Protein AF-A0A7C5PF82-F1 (afdb_monomer)

Solvent-accessible surface area (backbone atoms only — not comparable to full-atom values): 2463 Å² total; per-residue (Å²): 138,89,85,50,71,68,55,53,53,53,49,48,40,26,65,74,58,75,29,55,59,61,27,9,62,75,68,75,47,54,42,69,60,46,54,53,53,61,74,72,107

Sequence (41 aa):
MHLTLRQLTLFEAVARHLSYTRAAEELHLSQPAVSMQIRQL

pLDDT: mean 94.96, std 6.62, range [61.31, 98.62]

Nearest PDB structures (foldseek):
  4pzj-assembly1_A-2  TM=9.861E-01  e=6.219E-02  Eggerthella lenta DSM 2243
  3hhg-assembly1_D  TM=9.120E-01  e=1.201E-01  Neisseria meningitidis serogroup B
  4ldz-assembly1_B  TM=8.579E-01  e=2.320E-01  Bacillus subtilis subsp. subtilis str. 168
  5y9s-assembly1_B  TM=9.125E-01  e=4.196E-01  Vibrio vulnificus CMCP6
  5y9s-assembly1_D  TM=8.951E-01  e=3.928E-01  Vibrio vulnificus CMCP6

Radius of gyration: 9.2 Å; Cα contacts (8 Å, |Δi|>4): 33; chains: 1; bounding box: 18×16×24 Å

Secondary structure (DSSP, 8-state):
----HHHHHHHHHHHHHT-HHHHHHHTT--HHHHHHHHHT-

Foldseek 3Di:
DDDDPVLVLLVVLCVVVVDLCRSCVVVVHDSVVSVVSPVVD

Structure (mmCIF, N/CA/C/O backbone):
data_AF-A0A7C5PF82-F1
#
_entry.id   AF-A0A7C5PF82-F1
#
loop_
_atom_site.group_PDB
_atom_site.id
_atom_site.type_symbol
_atom_site.label_atom_id
_atom_site.label_alt_id
_atom_site.label_comp_id
_atom_site.label_asym_id
_atom_site.label_entity_id
_atom_site.label_seq_id
_atom_site.pdbx_PDB_ins_code
_atom_site.Cartn_x
_atom_site.Cartn_y
_atom_site.Cartn_z
_atom_site.occupancy
_atom_site.B_iso_or_equiv
_atom_site.auth_seq_id
_atom_site.auth_comp_id
_atom_site.auth_asym_id
_atom_site.auth_atom_id
_atom_site.pdbx_PDB_model_num
ATOM 1 N N . MET A 1 1 ? 7.895 8.412 -19.134 1.00 61.31 1 MET A N 1
ATOM 2 C CA . MET A 1 1 ? 7.375 7.680 -17.960 1.00 61.31 1 MET A CA 1
ATOM 3 C C . MET A 1 1 ? 8.105 6.354 -17.879 1.00 61.31 1 MET A C 1
ATOM 5 O O . MET A 1 1 ? 8.016 5.586 -18.827 1.00 61.31 1 MET A O 1
ATOM 9 N N . HIS A 1 2 ? 8.894 6.128 -16.827 1.00 81.50 2 HIS A N 1
ATOM 10 C CA . HIS A 1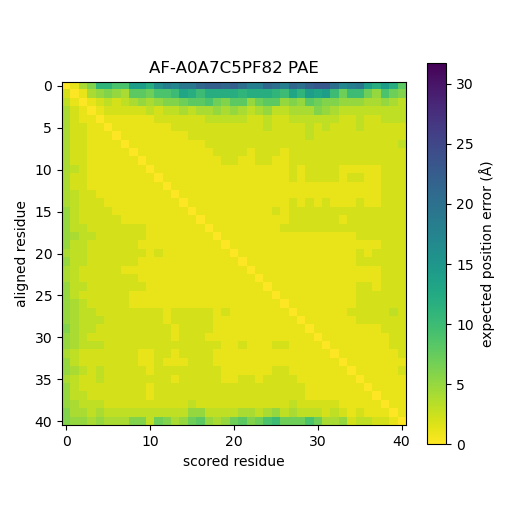 2 ? 9.575 4.849 -16.604 1.00 81.50 2 HIS A CA 1
ATOM 11 C C . HIS A 1 2 ? 8.823 4.097 -15.514 1.00 81.50 2 HIS A C 1
ATOM 13 O O . HIS A 1 2 ? 8.853 4.497 -14.354 1.00 81.50 2 HIS A O 1
ATOM 19 N N . LEU A 1 3 ? 8.125 3.041 -15.918 1.00 87.69 3 LEU A N 1
ATOM 20 C CA . LEU A 1 3 ? 7.392 2.161 -15.023 1.00 87.69 3 LEU A CA 1
ATOM 21 C C . LEU A 1 3 ? 8.314 1.018 -14.599 1.00 87.69 3 LEU A C 1
ATOM 23 O O . LEU A 1 3 ? 8.906 0.352 -15.448 1.00 87.69 3 LEU A O 1
ATOM 27 N N . THR A 1 4 ? 8.449 0.787 -13.299 1.00 92.50 4 THR A N 1
ATOM 28 C CA . THR A 1 4 ? 9.263 -0.313 -12.767 1.00 92.50 4 THR A CA 1
ATOM 29 C C . THR A 1 4 ? 8.387 -1.495 -12.364 1.00 92.50 4 THR A C 1
ATOM 31 O O . THR A 1 4 ? 7.251 -1.320 -11.924 1.00 92.50 4 THR A O 1
ATOM 34 N N . LEU A 1 5 ? 8.934 -2.712 -12.438 1.00 93.50 5 LEU A N 1
ATOM 35 C CA . LEU A 1 5 ? 8.247 -3.911 -11.938 1.00 93.50 5 LEU A CA 1
ATOM 36 C C . LEU A 1 5 ? 7.853 -3.766 -10.463 1.00 93.50 5 LEU A C 1
ATOM 38 O O . LEU A 1 5 ? 6.763 -4.169 -10.080 1.00 93.50 5 LEU A O 1
ATOM 42 N N . ARG A 1 6 ? 8.694 -3.106 -9.657 1.00 92.00 6 ARG A N 1
ATOM 43 C CA . ARG A 1 6 ? 8.397 -2.826 -8.249 1.00 92.00 6 ARG A CA 1
ATOM 44 C C . ARG A 1 6 ? 7.133 -1.984 -8.080 1.00 92.00 6 ARG A C 1
ATOM 46 O O . ARG A 1 6 ? 6.326 -2.286 -7.210 1.00 92.00 6 ARG A O 1
ATOM 53 N N . GLN A 1 7 ? 6.956 -0.947 -8.897 1.00 93.19 7 GLN A N 1
ATOM 54 C CA . GLN A 1 7 ? 5.747 -0.125 -8.863 1.00 93.19 7 GLN A CA 1
ATOM 55 C C . GLN A 1 7 ? 4.509 -0.944 -9.251 1.00 93.19 7 GLN A C 1
ATOM 57 O O . GLN A 1 7 ? 3.494 -0.861 -8.569 1.00 93.19 7 GLN A O 1
ATOM 62 N N . LEU A 1 8 ? 4.607 -1.797 -10.275 1.00 95.62 8 LEU A N 1
ATOM 63 C CA . LEU A 1 8 ? 3.511 -2.691 -10.665 1.00 95.62 8 LEU A CA 1
ATOM 64 C C . LEU A 1 8 ? 3.136 -3.689 -9.560 1.00 95.62 8 LEU A C 1
ATOM 66 O O . LEU A 1 8 ? 1.952 -3.861 -9.287 1.00 95.62 8 LEU A O 1
ATOM 70 N N . THR A 1 9 ? 4.116 -4.297 -8.883 1.00 96.06 9 THR A N 1
ATOM 71 C CA . THR A 1 9 ? 3.874 -5.177 -7.724 1.00 96.06 9 THR A CA 1
ATOM 72 C C . THR A 1 9 ? 3.165 -4.435 -6.597 1.00 96.06 9 THR A C 1
ATOM 74 O O . THR A 1 9 ? 2.235 -4.950 -5.986 1.00 96.06 9 THR A O 1
ATOM 77 N N . LEU A 1 10 ? 3.588 -3.203 -6.330 1.00 97.00 10 LEU A N 1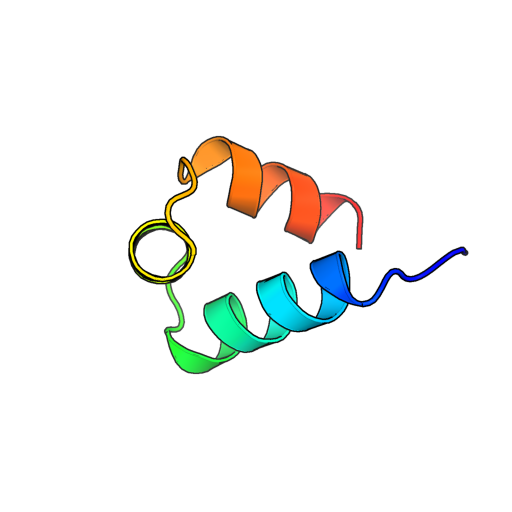
ATOM 78 C CA . LEU A 1 10 ? 3.031 -2.396 -5.254 1.00 97.00 10 LEU A CA 1
ATOM 79 C C . LEU A 1 10 ? 1.592 -1.958 -5.576 1.00 97.00 10 LEU A C 1
ATOM 81 O O . LEU A 1 10 ? 0.730 -1.988 -4.700 1.00 97.00 10 LEU A O 1
ATOM 85 N N . PHE A 1 11 ? 1.315 -1.632 -6.841 1.00 97.44 11 PHE A N 1
ATOM 86 C CA . PHE A 1 11 ? -0.033 -1.362 -7.340 1.00 97.44 11 PHE A CA 1
ATOM 87 C C . PHE A 1 11 ? -0.945 -2.592 -7.260 1.00 97.44 11 PHE A C 1
ATOM 89 O O . PHE A 1 11 ? -2.054 -2.480 -6.741 1.00 97.44 11 PHE A O 1
ATOM 96 N N . GLU A 1 12 ? -0.478 -3.761 -7.712 1.00 98.31 12 GLU A N 1
ATOM 97 C CA . GLU A 1 12 ? -1.221 -5.027 -7.622 1.00 98.31 12 GLU A CA 1
ATOM 98 C C . GLU A 1 12 ? -1.613 -5.339 -6.176 1.00 98.31 12 GLU A C 1
ATOM 100 O O . GLU A 1 12 ? -2.791 -5.569 -5.903 1.00 98.31 12 GLU A O 1
ATOM 105 N N . ALA A 1 13 ? -0.664 -5.252 -5.238 1.00 98.38 13 ALA A N 1
ATOM 106 C CA . ALA A 1 13 ? -0.917 -5.552 -3.834 1.00 98.38 13 ALA A CA 1
ATOM 107 C C . ALA A 1 13 ? -1.952 -4.595 -3.220 1.00 98.38 13 ALA A C 1
ATOM 109 O O . ALA A 1 13 ? -2.869 -5.027 -2.518 1.00 98.38 13 ALA A O 1
ATOM 110 N N . VAL A 1 14 ? -1.856 -3.291 -3.506 1.00 98.50 14 VAL A N 1
ATOM 111 C CA . VAL A 1 14 ? -2.836 -2.297 -3.035 1.00 98.50 14 VAL A CA 1
ATOM 112 C C . VAL A 1 14 ? -4.218 -2.555 -3.632 1.00 98.50 14 VAL A C 1
ATOM 114 O O . VAL A 1 14 ? -5.208 -2.492 -2.900 1.00 98.50 14 VAL A O 1
ATOM 117 N N . ALA A 1 15 ? -4.300 -2.874 -4.925 1.00 98.12 15 ALA A N 1
ATOM 118 C CA . ALA A 1 15 ? -5.559 -3.168 -5.604 1.00 98.12 15 ALA A CA 1
ATOM 119 C C . ALA A 1 15 ? -6.218 -4.450 -5.071 1.00 98.12 15 ALA A C 1
ATOM 121 O O . ALA A 1 15 ? -7.424 -4.465 -4.836 1.00 98.12 15 ALA A O 1
ATOM 122 N N . ARG A 1 16 ? -5.436 -5.504 -4.814 1.00 98.62 16 ARG A N 1
ATOM 123 C CA . ARG A 1 16 ? -5.921 -6.774 -4.258 1.00 98.62 16 ARG A CA 1
ATOM 124 C C . ARG A 1 16 ? -6.426 -6.633 -2.824 1.00 98.62 16 ARG A C 1
ATOM 126 O O . ARG A 1 16 ? -7.451 -7.216 -2.480 1.00 98.62 16 ARG A O 1
ATOM 133 N N . HIS A 1 17 ? -5.728 -5.866 -1.987 1.00 98.50 17 HIS A N 1
ATOM 134 C CA . HIS A 1 17 ? -6.106 -5.679 -0.580 1.00 98.50 17 HIS A CA 1
ATOM 135 C C . HIS A 1 17 ? -7.139 -4.583 -0.343 1.00 98.50 17 HIS A C 1
ATOM 137 O O . HIS A 1 17 ? -7.714 -4.529 0.747 1.00 98.50 17 HIS A O 1
ATOM 143 N N . LEU A 1 18 ? -7.320 -3.671 -1.305 1.00 98.25 18 LEU A N 1
ATOM 144 C CA . LEU A 1 18 ? -8.082 -2.425 -1.148 1.00 98.25 18 LEU A CA 1
ATOM 145 C C . LEU A 1 18 ? -7.645 -1.622 0.094 1.00 98.25 18 LEU A C 1
ATOM 147 O O . LEU A 1 18 ? -8.433 -0.913 0.718 1.00 98.25 18 LEU A O 1
ATOM 151 N N . SER A 1 19 ? -6.377 -1.768 0.492 1.00 98.38 19 SER A N 1
ATOM 152 C CA . SER A 1 19 ? -5.828 -1.203 1.722 1.00 98.38 19 SER A CA 1
ATOM 153 C C . SER A 1 19 ? -4.320 -1.021 1.611 1.00 98.38 19 SER A C 1
ATOM 155 O O . SER A 1 19 ? -3.568 -1.983 1.457 1.00 98.38 19 SER A O 1
ATOM 157 N N . TYR A 1 20 ? -3.867 0.224 1.768 1.00 98.06 20 TYR A N 1
ATOM 158 C CA . TYR A 1 20 ? -2.441 0.550 1.805 1.00 98.06 20 TYR A CA 1
ATOM 159 C C . TYR A 1 20 ? -1.722 -0.084 2.999 1.00 98.06 20 TYR A C 1
ATOM 161 O O . TYR A 1 20 ? -0.559 -0.452 2.875 1.00 98.06 20 TYR A O 1
ATOM 169 N N . THR A 1 21 ? -2.395 -0.214 4.146 1.00 98.50 21 THR A N 1
ATOM 170 C CA . THR A 1 21 ? -1.807 -0.816 5.352 1.00 98.50 21 THR A CA 1
ATOM 171 C C . THR A 1 21 ? -1.548 -2.303 5.143 1.00 98.50 21 THR A C 1
ATOM 173 O O . THR A 1 21 ? -0.424 -2.748 5.340 1.00 98.50 21 THR A O 1
ATOM 176 N N . ARG A 1 22 ? -2.541 -3.054 4.645 1.00 98.50 22 ARG A N 1
ATOM 177 C CA . ARG A 1 22 ? -2.384 -4.496 4.384 1.00 98.50 22 ARG A CA 1
ATOM 178 C C . ARG A 1 22 ? -1.368 -4.788 3.279 1.00 98.50 22 ARG A C 1
ATOM 180 O O . ARG A 1 22 ? -0.584 -5.721 3.401 1.00 98.50 22 ARG A O 1
ATOM 187 N N . ALA A 1 23 ? -1.332 -3.965 2.230 1.00 98.50 23 ALA A N 1
ATOM 188 C CA . ALA A 1 23 ? -0.310 -4.084 1.191 1.00 98.50 23 ALA A CA 1
ATOM 189 C C . ALA A 1 23 ? 1.104 -3.812 1.734 1.00 98.50 23 ALA A C 1
ATOM 191 O O . ALA A 1 23 ? 2.058 -4.474 1.338 1.00 98.50 23 ALA A O 1
ATOM 192 N N . ALA A 1 24 ? 1.252 -2.858 2.657 1.00 98.31 24 ALA A N 1
ATOM 193 C CA . ALA A 1 24 ? 2.530 -2.581 3.304 1.00 98.31 24 ALA A CA 1
ATOM 194 C C . ALA A 1 24 ? 2.982 -3.729 4.215 1.00 98.31 24 ALA A C 1
ATOM 196 O O . ALA A 1 24 ? 4.151 -4.102 4.175 1.00 98.31 24 ALA A O 1
ATOM 197 N N . GLU A 1 25 ? 2.059 -4.322 4.974 1.00 98.56 25 GLU A N 1
ATOM 198 C CA . GLU A 1 25 ? 2.321 -5.509 5.793 1.00 98.56 25 GLU A CA 1
ATOM 199 C C . GLU A 1 25 ? 2.793 -6.692 4.939 1.00 98.56 25 GLU A C 1
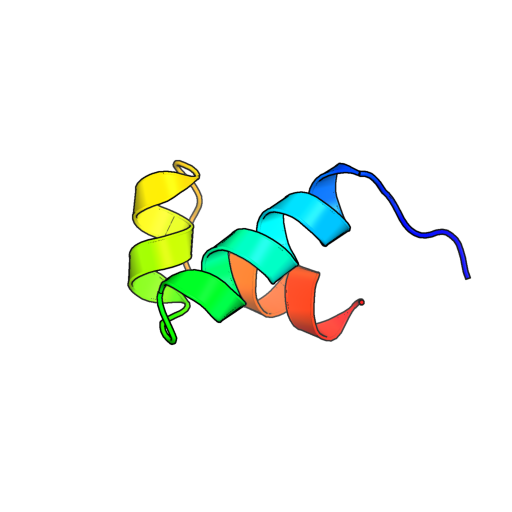ATOM 201 O O . GLU A 1 25 ? 3.814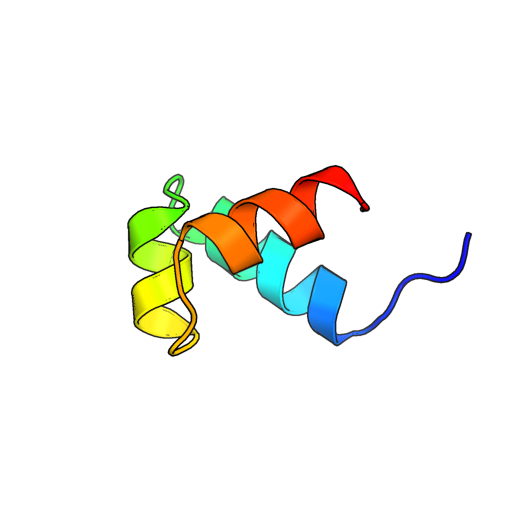 -7.299 5.260 1.00 98.56 25 GLU A O 1
ATOM 206 N N . GLU A 1 26 ? 2.106 -6.976 3.826 1.00 98.25 26 GLU A N 1
ATOM 207 C CA . GLU A 1 26 ? 2.490 -8.052 2.903 1.00 98.25 26 GLU A CA 1
ATOM 208 C C . GLU A 1 26 ? 3.878 -7.829 2.297 1.00 98.25 26 GLU A C 1
ATOM 210 O O . GLU A 1 26 ? 4.685 -8.751 2.222 1.00 98.25 26 GLU A O 1
ATOM 215 N N . LEU A 1 27 ? 4.166 -6.601 1.862 1.00 97.38 27 LEU A N 1
ATOM 216 C CA . LEU A 1 27 ? 5.420 -6.271 1.186 1.00 97.38 27 LEU A CA 1
ATOM 217 C C . LEU A 1 27 ? 6.565 -5.957 2.160 1.00 97.38 27 LEU A C 1
ATOM 219 O O . LEU A 1 27 ? 7.647 -5.574 1.715 1.00 97.38 27 LEU A O 1
ATOM 223 N N . HIS A 1 28 ? 6.339 -6.092 3.471 1.00 97.88 28 HIS A N 1
ATOM 224 C CA . HIS A 1 28 ? 7.288 -5.725 4.526 1.00 97.88 28 HIS A CA 1
ATOM 225 C C . HIS A 1 28 ? 7.808 -4.281 4.391 1.00 97.88 28 HIS A C 1
ATOM 227 O O . HIS A 1 28 ? 8.990 -3.988 4.580 1.00 97.88 28 HIS A O 1
ATOM 233 N N . LEU A 1 29 ? 6.907 -3.362 4.047 1.00 97.31 29 LEU A N 1
ATOM 234 C CA . LEU A 1 29 ? 7.162 -1.932 3.915 1.00 97.31 29 LEU A CA 1
ATOM 235 C C . LEU A 1 29 ? 6.390 -1.148 4.977 1.00 97.31 29 LEU A C 1
ATOM 237 O O . LEU A 1 29 ? 5.460 -1.640 5.610 1.00 97.31 29 LEU A O 1
ATOM 241 N N . SER A 1 30 ? 6.743 0.125 5.142 1.00 98.44 30 SER A N 1
ATOM 242 C CA . SER A 1 30 ? 5.893 1.050 5.885 1.00 98.44 30 SER A CA 1
ATOM 243 C C . SER A 1 30 ? 4.739 1.536 5.002 1.00 98.44 30 SER A C 1
ATOM 245 O O . SER A 1 30 ? 4.906 1.773 3.801 1.00 98.44 30 SER A O 1
ATOM 247 N N . GLN A 1 31 ? 3.562 1.741 5.596 1.00 98.00 31 GLN A N 1
ATOM 248 C CA . GLN A 1 31 ? 2.399 2.275 4.879 1.00 98.00 31 GLN A CA 1
ATOM 249 C C . GLN A 1 31 ? 2.686 3.627 4.182 1.00 98.00 31 GLN A C 1
ATOM 251 O O . GLN A 1 31 ? 2.288 3.773 3.020 1.00 98.00 31 GLN A O 1
ATOM 256 N N . PRO A 1 32 ? 3.433 4.581 4.785 1.00 98.12 32 PRO A N 1
ATOM 257 C CA . PRO A 1 32 ? 3.810 5.815 4.0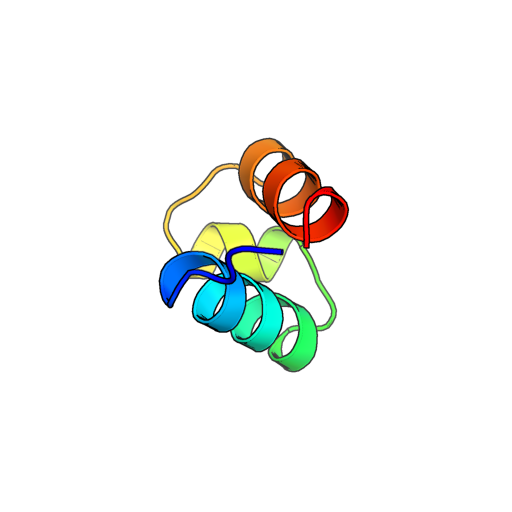98 1.00 98.12 32 PRO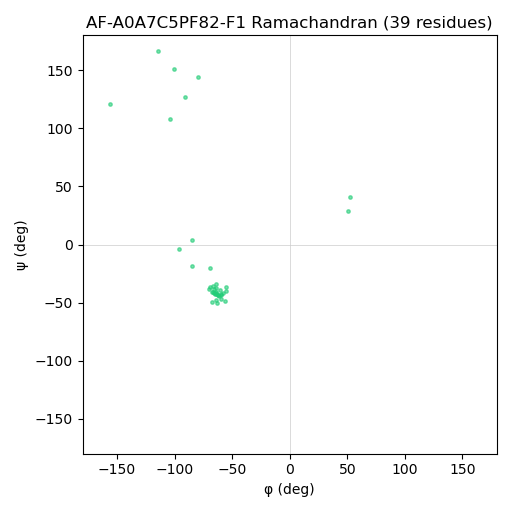 A CA 1
ATOM 258 C C . PRO A 1 32 ? 4.659 5.579 2.842 1.00 98.12 32 PRO A C 1
ATOM 260 O O . PRO A 1 32 ? 4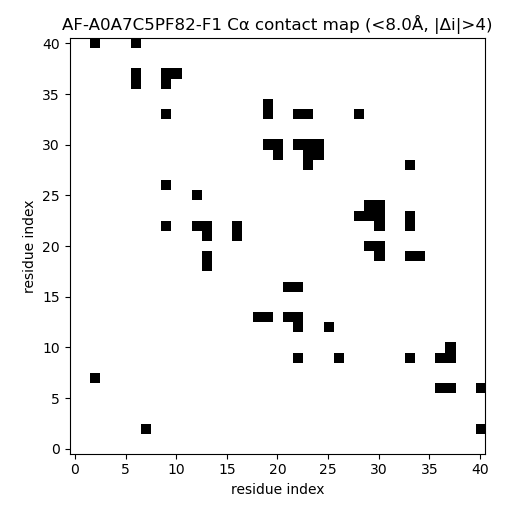.431 6.235 1.827 1.00 98.12 32 PRO A O 1
ATOM 263 N N . ALA A 1 33 ? 5.594 4.618 2.868 1.00 96.75 33 ALA A N 1
ATOM 264 C CA . ALA A 1 33 ? 6.423 4.294 1.707 1.00 96.75 33 ALA A CA 1
ATOM 265 C C . ALA A 1 33 ? 5.584 3.743 0.544 1.00 96.75 33 ALA A C 1
ATOM 267 O O . ALA A 1 33 ? 5.788 4.140 -0.604 1.00 96.75 33 ALA A O 1
ATOM 268 N N . VAL A 1 34 ? 4.606 2.885 0.848 1.00 97.12 34 VAL A N 1
ATOM 269 C CA . VAL A 1 34 ? 3.658 2.353 -0.142 1.00 97.12 34 VAL A CA 1
ATOM 270 C C . VAL A 1 34 ? 2.815 3.482 -0.740 1.00 97.12 34 VAL A C 1
ATOM 272 O O . VAL A 1 34 ? 2.773 3.640 -1.958 1.00 97.12 34 VAL A O 1
ATOM 275 N N . SER A 1 35 ? 2.210 4.332 0.098 1.00 97.25 35 SER A N 1
ATOM 276 C CA . SER A 1 35 ? 1.404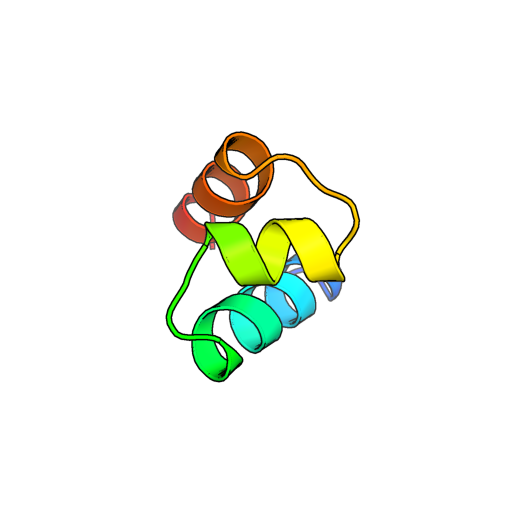 5.472 -0.366 1.00 97.25 35 SER A CA 1
ATOM 277 C C . SER A 1 35 ? 2.207 6.431 -1.251 1.00 97.25 35 SER A C 1
ATOM 279 O O . SER A 1 35 ? 1.689 6.924 -2.251 1.00 97.25 35 SER A O 1
ATOM 281 N N . MET A 1 36 ? 3.460 6.730 -0.899 1.00 96.38 36 MET A N 1
ATOM 282 C CA . MET A 1 36 ? 4.312 7.606 -1.709 1.00 96.38 36 MET A CA 1
ATOM 283 C C . MET A 1 36 ? 4.632 6.997 -3.076 1.00 96.38 36 MET A C 1
ATOM 285 O O . MET A 1 36 ? 4.558 7.709 -4.073 1.00 96.38 36 MET A O 1
ATOM 289 N N . GLN A 1 37 ? 4.944 5.699 -3.138 1.00 93.69 37 GLN A N 1
ATOM 290 C CA . GLN A 1 37 ? 5.266 5.028 -4.401 1.00 93.69 37 GLN A CA 1
ATOM 291 C C . GLN A 1 37 ? 4.047 4.896 -5.324 1.00 93.69 37 GLN A C 1
ATOM 293 O O . GLN A 1 37 ? 4.197 5.093 -6.525 1.00 93.69 37 GLN A O 1
ATOM 298 N N . ILE A 1 38 ? 2.844 4.654 -4.783 1.00 94.81 38 ILE A N 1
ATOM 299 C CA . ILE A 1 38 ? 1.598 4.661 -5.575 1.00 94.81 38 ILE A CA 1
ATOM 300 C C . ILE A 1 38 ? 1.256 6.052 -6.109 1.00 94.81 38 ILE A C 1
ATOM 302 O O . ILE A 1 38 ? 0.756 6.166 -7.217 1.00 94.81 38 ILE A O 1
ATOM 306 N N . ARG A 1 39 ? 1.526 7.129 -5.366 1.00 93.81 39 ARG A N 1
ATOM 307 C CA . ARG A 1 39 ? 1.284 8.497 -5.869 1.00 93.81 39 ARG A CA 1
ATOM 308 C C . ARG A 1 39 ? 2.228 8.913 -7.001 1.00 93.81 39 ARG A C 1
ATOM 310 O O . ARG A 1 39 ? 1.949 9.897 -7.674 1.00 93.81 39 ARG A O 1
ATOM 317 N N . GLN A 1 40 ? 3.367 8.236 -7.135 1.00 88.69 40 GLN A N 1
ATOM 318 C CA . GLN A 1 40 ? 4.382 8.495 -8.164 1.00 88.69 40 GLN A CA 1
ATOM 319 C C . GLN A 1 40 ? 4.241 7.586 -9.394 1.00 88.69 40 GLN A C 1
ATOM 321 O O . GLN A 1 40 ? 5.030 7.716 -10.332 1.00 88.69 40 GLN A O 1
ATOM 326 N N . LEU A 1 41 ? 3.294 6.647 -9.351 1.00 84.25 41 LEU A N 1
ATOM 327 C CA . LEU A 1 41 ? 2.840 5.846 -10.484 1.00 84.25 41 LEU A CA 1
ATO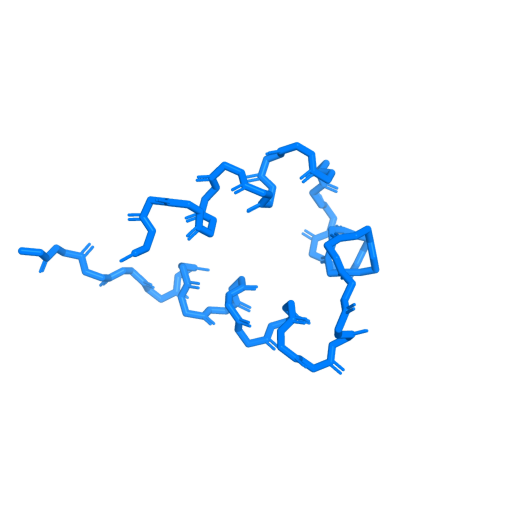M 328 C C . LEU A 1 41 ? 1.957 6.692 -11.403 1.00 84.25 41 LEU A C 1
ATOM 330 O O . LEU A 1 41 ? 2.176 6.604 -12.631 1.00 84.25 41 LEU A O 1
#

Mean predicted aligned error: 2.35 Å